Protein AF-A4V6S1-F1 (afdb_monomer_lite)

Radius of gyration: 19.88 Å; chains: 1; bounding box: 46×50×70 Å

Foldseek 3Di:
DDDDDDDDDDDPVPPPPPQPDAPFDPVLVVDPCLVVQFDFDQWQDADPDPVLLVCLLPDDAFDKDKDFLVSVLNSLSSNQVNDDAQKKWKKKWAWEADPNTTMITIGTHDIGHNDDDDPPWDFSRSSSSVCVVCNVPQRIWMKMDHIRTITIGRD

Sequence (155 aa):
MPPPGIQNMLIPIRSKKEMQTYNVDVAYLQEEDAFDVNHLLPNWLPSANIFLQRSASLAKVGVSGSLSQLDFNHWLSDLVLSLPAHNGVSLDLSLTESQGVAKVDFSLVDRITNIDPPIEADNPGFLNYALTWFRSRRPNVRIYATEGLFWIEGV

Secondary structure (DSSP, 8-state):
-PPP-------------------B--GGGGSTTTTTS----SS----S-HHHHHHHHH--TT-EEEEEHHHHHHHHHHHHHTSPTT-EEEEEEEEEEETTEEEEEEEEEEEETT----TT-B-GGGHHHHHHHHHHH--EEEEEEETTEEEEEE-

pLDDT: mean 87.27, std 17.24, range [34.91, 98.5]

Organism: Pseudomonas fluorescens (strain SBW25) (NCBI:txid216595)

Structure (mmCIF, N/CA/C/O backbone):
data_AF-A4V6S1-F1
#
_entry.id   AF-A4V6S1-F1
#
loop_
_atom_site.group_PDB
_atom_site.id
_atom_site.type_symbol
_atom_site.label_atom_id
_atom_site.label_alt_id
_atom_site.label_comp_id
_atom_site.label_asym_id
_atom_site.label_entity_id
_atom_site.label_seq_id
_atom_site.pdbx_PDB_ins_code
_atom_site.Cartn_x
_atom_site.Cartn_y
_atom_site.Cartn_z
_atom_site.occupancy
_atom_site.B_iso_or_equiv
_atom_site.auth_seq_id
_atom_site.auth_comp_id
_atom_site.auth_asym_id
_atom_site.auth_atom_id
_atom_site.pdbx_PDB_model_num
ATOM 1 N N . MET A 1 1 ? 21.020 -35.401 -54.073 1.00 39.12 1 MET A N 1
ATOM 2 C CA . MET A 1 1 ? 21.874 -35.179 -52.886 1.00 39.12 1 MET A CA 1
ATOM 3 C C . MET A 1 1 ? 22.128 -33.681 -52.760 1.00 39.12 1 MET A C 1
ATOM 5 O O . MET A 1 1 ? 22.663 -33.137 -53.719 1.00 39.12 1 MET A O 1
ATOM 9 N N . PRO A 1 2 ? 21.708 -32.999 -51.680 1.00 43.38 2 PRO A N 1
ATOM 10 C CA . PRO A 1 2 ? 22.108 -31.617 -51.404 1.00 43.38 2 PRO A CA 1
ATOM 11 C C . PRO A 1 2 ? 23.351 -31.560 -50.481 1.00 43.38 2 PRO A C 1
ATOM 13 O O . PRO A 1 2 ? 23.615 -32.540 -49.778 1.00 43.38 2 PRO A O 1
ATOM 16 N N . PRO A 1 3 ? 24.135 -30.461 -50.490 1.00 48.16 3 PRO A N 1
ATOM 17 C CA . PRO A 1 3 ? 25.392 -30.354 -49.746 1.00 48.16 3 PRO A CA 1
ATOM 18 C C . PRO A 1 3 ? 25.180 -29.956 -48.268 1.00 48.16 3 PRO A C 1
ATOM 20 O O . PRO A 1 3 ? 24.147 -29.372 -47.933 1.00 48.16 3 PRO A O 1
ATOM 23 N N . PRO A 1 4 ? 26.152 -30.243 -47.378 1.00 51.75 4 PRO A N 1
ATOM 24 C CA . PRO A 1 4 ? 26.071 -29.939 -45.953 1.00 51.75 4 PRO A CA 1
ATOM 25 C C . PRO A 1 4 ? 26.579 -28.519 -45.661 1.00 51.75 4 PRO A C 1
ATOM 27 O O . PRO A 1 4 ? 27.655 -28.131 -46.113 1.00 51.75 4 PRO A O 1
ATOM 30 N N . GLY A 1 5 ? 25.824 -27.749 -44.876 1.00 45.44 5 GLY A N 1
ATOM 31 C CA . GLY A 1 5 ? 26.179 -26.372 -44.529 1.00 45.44 5 GLY A CA 1
ATOM 32 C C . GLY A 1 5 ? 25.552 -25.910 -43.217 1.00 45.44 5 GLY A C 1
ATOM 33 O O . GLY A 1 5 ? 24.511 -25.275 -43.227 1.00 45.44 5 GLY A O 1
ATOM 34 N N . ILE A 1 6 ? 26.229 -26.258 -42.120 1.00 50.88 6 ILE A N 1
ATOM 35 C CA . ILE A 1 6 ? 26.331 -25.542 -40.834 1.00 50.88 6 ILE A CA 1
ATOM 36 C C . ILE A 1 6 ? 25.017 -25.236 -40.087 1.00 50.88 6 ILE A C 1
ATOM 38 O O . ILE A 1 6 ? 24.295 -24.278 -40.344 1.00 50.88 6 ILE A O 1
ATOM 42 N N . GLN A 1 7 ? 24.798 -26.053 -39.053 1.00 47.84 7 GLN A N 1
ATOM 43 C CA . GLN A 1 7 ? 23.949 -25.780 -37.897 1.00 47.84 7 GLN A CA 1
ATOM 44 C C . GLN A 1 7 ? 24.484 -24.615 -37.043 1.00 47.84 7 GLN A C 1
ATOM 46 O O . GLN A 1 7 ? 25.692 -24.418 -36.937 1.00 47.84 7 GLN A O 1
ATOM 51 N N . ASN A 1 8 ? 23.546 -23.997 -36.316 1.00 40.00 8 ASN A N 1
ATOM 52 C CA . ASN A 1 8 ? 23.683 -23.159 -35.115 1.00 40.00 8 ASN A CA 1
ATOM 53 C C . ASN A 1 8 ? 23.780 -21.639 -35.305 1.00 40.00 8 ASN A C 1
ATOM 55 O O . ASN A 1 8 ? 24.858 -21.073 -35.435 1.00 40.00 8 ASN A O 1
ATOM 59 N N . MET A 1 9 ? 22.654 -20.968 -35.038 1.00 34.91 9 MET A N 1
ATOM 60 C CA . MET A 1 9 ? 22.612 -20.091 -33.863 1.00 34.91 9 MET A CA 1
ATOM 61 C C . MET A 1 9 ? 21.184 -20.005 -33.307 1.00 34.91 9 MET A C 1
ATOM 63 O O . MET A 1 9 ? 20.379 -19.152 -33.665 1.00 34.91 9 MET A O 1
ATOM 67 N N . LEU A 1 10 ? 20.870 -20.945 -32.415 1.00 41.28 10 LEU A N 1
ATOM 68 C CA . LEU A 1 10 ? 19.857 -20.741 -31.389 1.00 41.28 10 LEU A CA 1
ATOM 69 C C . LEU A 1 10 ? 20.412 -19.689 -30.428 1.00 41.28 10 LEU A C 1
ATOM 71 O O . LEU A 1 10 ? 21.330 -19.984 -29.668 1.00 41.28 10 LEU A O 1
ATOM 75 N N . ILE A 1 11 ? 19.833 -18.494 -30.425 1.00 41.78 11 ILE A N 1
ATOM 76 C CA . ILE A 1 11 ? 19.852 -17.661 -29.224 1.00 41.78 11 ILE A CA 1
ATOM 77 C C . ILE A 1 11 ? 18.404 -17.369 -28.840 1.00 41.78 11 ILE A C 1
ATOM 79 O O . ILE A 1 11 ? 17.898 -16.274 -29.077 1.00 41.78 11 ILE A O 1
ATOM 83 N N . PRO A 1 12 ? 17.689 -18.332 -28.235 1.00 37.38 12 PRO A N 1
ATOM 84 C CA . PRO A 1 12 ? 16.634 -17.943 -27.331 1.00 37.38 12 PRO A CA 1
ATOM 85 C C . PRO A 1 12 ? 17.342 -17.303 -26.136 1.00 37.38 12 PRO A C 1
ATOM 87 O O . PRO A 1 12 ? 17.956 -18.004 -25.328 1.00 37.38 12 PRO A O 1
ATOM 90 N N . ILE A 1 13 ? 17.278 -15.975 -26.021 1.00 43.44 13 ILE A N 1
ATOM 91 C CA . ILE A 1 13 ? 17.566 -15.298 -24.755 1.00 43.44 13 ILE A CA 1
ATOM 92 C C . ILE A 1 13 ? 16.436 -15.701 -23.801 1.00 43.44 13 ILE A C 1
ATOM 94 O O . ILE A 1 13 ? 15.466 -14.985 -23.585 1.00 43.44 13 ILE A O 1
ATOM 98 N N . ARG A 1 14 ? 16.529 -16.922 -23.270 1.00 41.75 14 ARG A N 1
ATOM 99 C CA . ARG A 1 14 ? 15.780 -17.364 -22.102 1.00 41.75 14 ARG A CA 1
ATOM 100 C C . ARG A 1 14 ? 16.442 -16.713 -20.896 1.00 41.75 14 ARG A C 1
ATOM 102 O O . ARG A 1 14 ? 17.172 -17.372 -20.161 1.00 41.75 14 ARG A O 1
ATOM 109 N N . SER A 1 15 ? 16.130 -15.446 -20.650 1.00 38.81 15 SER A N 1
ATOM 110 C CA . SER A 1 15 ? 15.992 -15.046 -19.255 1.00 38.81 15 SER A CA 1
ATOM 111 C C . SER A 1 15 ? 14.730 -15.732 -18.754 1.00 38.81 15 SER A C 1
ATOM 113 O O . SER A 1 15 ? 13.620 -15.258 -18.960 1.00 38.81 15 SER A O 1
ATOM 115 N N . LYS A 1 16 ? 14.911 -16.909 -18.146 1.00 39.56 16 LYS A N 1
ATOM 116 C CA . LYS A 1 16 ? 13.947 -17.494 -17.216 1.00 39.56 16 LYS A CA 1
ATOM 117 C C . LYS A 1 16 ? 13.820 -16.539 -16.022 1.00 39.56 16 LYS A C 1
ATOM 119 O O . LYS A 1 16 ? 14.380 -16.790 -14.962 1.00 39.56 16 LYS A O 1
ATOM 124 N N . LYS A 1 17 ? 13.126 -15.424 -16.203 1.00 45.69 17 LYS A N 1
ATOM 125 C CA . LYS A 1 17 ? 12.321 -14.884 -15.122 1.00 45.69 17 LYS A CA 1
ATOM 126 C C . LYS A 1 17 ? 10.985 -15.568 -15.302 1.00 45.69 17 LYS A C 1
ATOM 128 O O . LYS A 1 17 ? 10.338 -15.384 -16.328 1.00 45.69 17 LYS A O 1
ATOM 133 N N . GLU A 1 18 ? 10.642 -16.455 -14.379 1.00 46.06 18 GLU A N 1
ATOM 134 C CA . GLU A 1 18 ? 9.250 -16.854 -14.226 1.00 46.06 18 GLU A CA 1
ATOM 135 C C . GLU A 1 18 ? 8.452 -15.553 -14.164 1.00 46.06 18 GLU A C 1
ATOM 137 O O . GLU A 1 18 ? 8.734 -14.697 -13.325 1.00 46.06 18 GLU A O 1
ATOM 142 N N . MET A 1 19 ? 7.582 -15.340 -15.149 1.00 53.03 19 MET A N 1
ATOM 143 C CA . MET A 1 19 ? 6.708 -14.178 -15.174 1.00 53.03 19 MET A CA 1
ATOM 144 C C . MET A 1 19 ? 5.884 -14.283 -13.892 1.00 53.03 19 MET A C 1
ATOM 146 O O . MET A 1 19 ? 5.104 -15.230 -13.752 1.00 53.03 19 MET A O 1
ATOM 150 N N . GLN A 1 20 ? 6.152 -13.411 -12.914 1.00 66.12 20 GLN A N 1
ATOM 151 C CA . GLN A 1 20 ? 5.391 -13.400 -11.670 1.00 66.12 20 GLN A CA 1
ATOM 152 C C . GLN A 1 20 ? 3.937 -13.172 -12.075 1.00 66.12 20 GLN A C 1
ATOM 154 O O . GLN A 1 20 ? 3.595 -12.147 -12.654 1.00 66.12 20 GLN A O 1
ATOM 159 N N . THR A 1 21 ? 3.119 -14.205 -11.901 1.00 78.25 21 THR A N 1
ATOM 160 C CA . THR A 1 21 ? 1.704 -14.147 -12.249 1.00 78.25 21 THR A CA 1
ATOM 161 C C . THR A 1 21 ? 0.988 -13.638 -11.015 1.00 78.25 21 THR A C 1
ATOM 163 O O . THR A 1 21 ? 1.021 -14.309 -9.985 1.00 78.25 21 THR A O 1
ATOM 166 N N . TYR A 1 22 ? 0.398 -12.451 -11.122 1.00 86.25 22 TYR A N 1
ATOM 167 C CA . TYR A 1 22 ? -0.378 -11.839 -10.050 1.00 86.25 22 TYR A CA 1
ATOM 168 C C . TYR A 1 22 ? -1.868 -12.060 -10.297 1.00 86.25 22 TYR A C 1
ATOM 170 O O . TYR A 1 22 ? -2.342 -11.905 -11.423 1.00 86.25 22 TYR A O 1
ATOM 178 N N . ASN A 1 2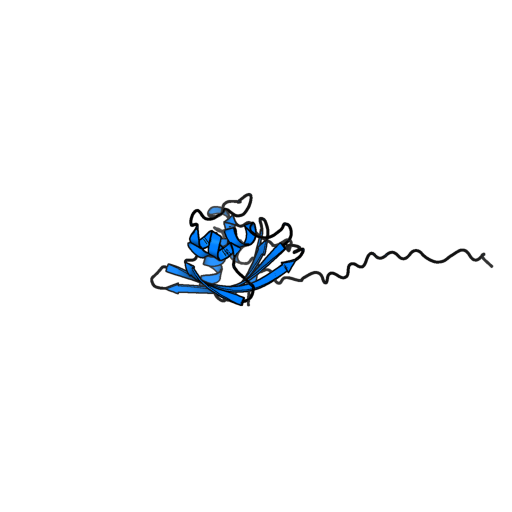3 ? -2.613 -12.391 -9.248 1.00 89.62 23 ASN A N 1
ATOM 179 C CA . ASN A 1 23 ? -4.072 -12.499 -9.301 1.00 89.62 23 ASN A CA 1
ATOM 180 C C . ASN A 1 23 ? -4.693 -11.161 -8.890 1.00 89.62 23 ASN A C 1
ATOM 182 O O . ASN A 1 23 ? -5.266 -11.035 -7.807 1.00 89.62 23 ASN A O 1
ATOM 186 N N . VAL A 1 24 ? -4.519 -10.152 -9.746 1.00 92.62 24 VAL A N 1
ATOM 187 C CA . VAL A 1 24 ? -4.913 -8.774 -9.438 1.00 92.62 24 VAL A CA 1
ATOM 188 C C . VAL A 1 24 ? -6.430 -8.649 -9.308 1.00 92.62 24 VAL A C 1
ATOM 190 O O . VAL A 1 24 ? -7.188 -9.056 -10.189 1.00 92.62 24 VAL A O 1
ATOM 193 N N . ASP A 1 25 ? -6.869 -8.044 -8.210 1.00 93.88 25 ASP A N 1
ATOM 194 C CA . ASP A 1 25 ? -8.264 -7.768 -7.906 1.00 93.88 25 ASP A CA 1
ATOM 195 C C . ASP A 1 25 ? -8.574 -6.278 -8.091 1.00 93.88 25 ASP A C 1
ATOM 197 O O . ASP A 1 25 ? -8.256 -5.434 -7.253 1.00 93.88 25 ASP A O 1
ATOM 201 N N . VAL A 1 26 ? -9.225 -5.971 -9.213 1.00 92.50 26 VAL A N 1
ATOM 202 C CA . VAL A 1 26 ? -9.646 -4.616 -9.602 1.00 92.50 26 VAL A CA 1
ATOM 203 C C . VAL A 1 26 ? -11.146 -4.380 -9.407 1.00 92.50 26 VAL A C 1
ATOM 205 O O . VAL A 1 26 ? -11.717 -3.465 -9.998 1.00 92.50 26 VAL A O 1
ATOM 208 N N . ALA A 1 27 ? -11.830 -5.209 -8.610 1.00 92.75 27 ALA A N 1
ATOM 209 C CA . ALA A 1 27 ? -13.287 -5.140 -8.474 1.00 92.75 27 ALA A CA 1
ATOM 210 C C . ALA A 1 27 ? -13.795 -3.776 -7.966 1.00 92.75 27 ALA A C 1
ATOM 212 O O . ALA A 1 27 ? -14.900 -3.373 -8.325 1.00 92.75 27 ALA A O 1
ATOM 213 N N . TYR A 1 28 ? -12.980 -3.039 -7.204 1.00 91.75 28 TYR A N 1
ATOM 214 C CA . TYR A 1 28 ? -13.302 -1.682 -6.751 1.00 91.75 28 TYR A CA 1
ATOM 215 C C . TYR A 1 28 ? -13.458 -0.673 -7.901 1.00 91.75 28 TYR A C 1
ATOM 217 O O . TYR A 1 28 ? -14.174 0.307 -7.743 1.00 91.75 28 TYR A O 1
ATOM 225 N N . LEU A 1 29 ? -12.849 -0.911 -9.069 1.00 91.56 29 LEU A N 1
ATOM 226 C CA . LEU A 1 29 ? -12.981 -0.038 -10.244 1.00 91.56 29 LEU A CA 1
ATOM 227 C C . LEU A 1 29 ? -14.320 -0.200 -10.979 1.00 91.56 29 LEU A C 1
ATOM 229 O O . LEU A 1 29 ? -14.592 0.545 -11.916 1.00 91.56 29 LEU A O 1
ATOM 233 N N . GLN A 1 30 ? -15.140 -1.186 -10.601 1.00 91.25 30 GLN A N 1
ATOM 234 C CA . GLN A 1 30 ? -16.473 -1.394 -11.184 1.00 91.25 30 GLN A CA 1
ATOM 235 C C . GLN A 1 30 ? -17.556 -0.539 -10.512 1.00 91.25 30 GLN A C 1
ATOM 237 O O . GLN A 1 30 ? -18.697 -0.536 -10.968 1.00 91.25 30 GLN A O 1
ATOM 242 N N . GLU A 1 31 ? -17.225 0.148 -9.419 1.00 90.44 31 GLU A N 1
ATOM 243 C CA . GLU A 1 31 ? -18.147 1.045 -8.728 1.00 90.44 31 GLU A CA 1
ATOM 244 C C . GLU A 1 31 ? -18.287 2.361 -9.509 1.00 90.44 31 GLU A C 1
ATOM 246 O O . GLU A 1 31 ? -17.310 2.896 -10.037 1.00 90.44 31 GLU A O 1
ATOM 251 N N . GLU A 1 32 ? -19.510 2.891 -9.582 1.00 87.19 32 GLU A N 1
ATOM 252 C CA . GLU A 1 32 ? -19.827 4.072 -10.399 1.00 87.19 32 GLU A CA 1
ATOM 253 C C . GLU A 1 32 ? -19.045 5.322 -9.967 1.00 87.19 32 GLU A C 1
ATOM 255 O O . GLU A 1 32 ? -18.696 6.147 -10.806 1.00 87.19 32 GLU A O 1
ATOM 260 N N . ASP A 1 33 ? -18.724 5.437 -8.676 1.00 86.31 33 ASP A N 1
ATOM 261 C CA . ASP A 1 33 ? -18.032 6.584 -8.082 1.00 86.31 33 ASP A CA 1
ATOM 262 C C . ASP A 1 33 ? -16.500 6.442 -8.057 1.00 86.31 33 ASP A C 1
ATOM 264 O O . ASP A 1 33 ? -15.800 7.371 -7.642 1.00 86.31 33 ASP A O 1
ATOM 268 N N . ALA A 1 34 ? -15.951 5.312 -8.519 1.00 81.31 34 ALA A N 1
ATOM 269 C CA . ALA A 1 34 ? -14.525 5.009 -8.407 1.00 81.31 34 ALA A CA 1
ATOM 270 C C . ALA A 1 34 ? -13.633 6.048 -9.104 1.00 81.31 34 ALA A C 1
ATOM 272 O O . ALA A 1 34 ? -12.507 6.280 -8.673 1.00 81.31 34 ALA A O 1
ATOM 273 N N . PHE A 1 35 ? -14.111 6.709 -10.156 1.00 82.38 35 PHE A N 1
ATOM 274 C CA . PHE A 1 35 ? -13.336 7.718 -10.889 1.00 82.38 35 PHE A CA 1
ATOM 275 C C . PHE A 1 35 ? -13.679 9.160 -10.497 1.00 82.38 35 PHE A C 1
ATOM 277 O O . PHE A 1 35 ? -12.935 10.073 -10.848 1.00 82.38 35 PHE A O 1
ATOM 284 N N . ASP A 1 36 ? -14.755 9.367 -9.737 1.00 80.56 36 ASP A N 1
ATOM 285 C CA . ASP A 1 36 ? -15.214 10.702 -9.337 1.00 80.56 36 ASP A CA 1
ATOM 286 C C . ASP A 1 36 ? -14.435 11.244 -8.133 1.00 80.56 36 ASP A C 1
ATOM 288 O O . ASP A 1 36 ? -14.257 12.454 -7.980 1.00 80.56 36 ASP A O 1
ATOM 292 N N . VAL A 1 37 ? -13.963 10.344 -7.268 1.00 74.00 37 VAL A N 1
ATOM 293 C CA . VAL A 1 37 ? -13.316 10.689 -5.991 1.00 74.00 37 VAL A CA 1
ATOM 294 C C . VAL A 1 37 ? -11.794 10.558 -6.011 1.00 74.00 37 VAL A C 1
ATOM 296 O O . VAL A 1 37 ? -11.131 10.992 -5.068 1.00 74.00 37 VAL A O 1
ATOM 299 N N . ASN A 1 38 ? -11.232 9.965 -7.065 1.00 74.25 38 ASN A N 1
ATOM 300 C CA . ASN A 1 38 ? -9.807 9.670 -7.161 1.00 74.25 38 ASN A CA 1
ATOM 301 C C . ASN A 1 38 ? -9.106 10.607 -8.147 1.00 74.25 38 ASN A C 1
ATOM 303 O O . ASN A 1 38 ? -9.622 10.952 -9.209 1.00 74.25 38 ASN A O 1
ATOM 307 N N . HIS A 1 39 ? -7.886 11.008 -7.801 1.00 77.25 39 HIS A N 1
ATOM 308 C CA . HIS A 1 39 ? -7.050 11.846 -8.651 1.00 77.25 39 HIS A CA 1
ATOM 309 C C . HIS A 1 39 ? -5.831 11.062 -9.110 1.00 77.25 39 HIS A C 1
ATOM 311 O O . HIS A 1 39 ? -5.137 10.469 -8.291 1.00 77.25 39 HIS A O 1
ATOM 317 N N . LEU A 1 40 ? -5.533 11.112 -10.408 1.00 83.50 40 LEU A N 1
ATOM 318 C CA . LEU A 1 40 ? -4.287 10.567 -10.935 1.00 83.50 40 LEU A CA 1
ATOM 319 C C . LEU A 1 40 ? -3.099 11.317 -10.322 1.00 83.50 40 LEU A C 1
ATOM 321 O O . LEU A 1 40 ? -2.906 12.510 -10.564 1.00 83.50 40 LEU A O 1
ATOM 325 N N . LEU A 1 41 ? -2.295 10.609 -9.534 1.00 85.69 41 LEU A N 1
ATOM 326 C CA . LEU A 1 41 ? -1.049 11.113 -8.977 1.00 85.69 41 LEU A CA 1
ATOM 327 C C . LEU A 1 41 ? 0.117 10.775 -9.912 1.00 85.69 41 LEU A C 1
ATOM 329 O O . LEU A 1 41 ? 0.268 9.619 -10.289 1.00 85.69 41 LEU A O 1
ATOM 333 N N . PRO A 1 42 ? 1.002 11.723 -10.262 1.00 84.00 42 PRO A N 1
ATOM 334 C CA . PRO A 1 42 ? 2.167 11.410 -11.091 1.00 84.00 42 PRO A CA 1
ATOM 335 C C . PRO A 1 42 ? 3.088 10.343 -10.474 1.00 84.00 42 PRO A C 1
ATOM 337 O O . PRO A 1 42 ? 3.734 9.597 -11.201 1.00 84.00 42 PRO A O 1
ATOM 340 N N . ASN A 1 43 ? 3.165 10.298 -9.140 1.00 90.56 43 ASN A N 1
ATOM 341 C CA . ASN A 1 43 ? 3.872 9.290 -8.351 1.00 90.56 43 ASN A CA 1
ATOM 342 C C . ASN A 1 43 ? 3.363 9.335 -6.892 1.00 90.56 43 ASN A C 1
ATOM 344 O O . ASN A 1 43 ? 2.523 10.172 -6.548 1.00 90.56 43 ASN A O 1
ATOM 348 N N . TRP A 1 44 ? 3.896 8.472 -6.027 1.00 95.62 44 TRP A N 1
ATOM 349 C CA . TRP A 1 44 ? 3.719 8.524 -4.576 1.00 95.62 44 TRP A CA 1
ATOM 350 C C . TRP A 1 44 ? 4.109 9.888 -3.998 1.00 95.62 44 TRP A C 1
ATOM 352 O O . TRP A 1 44 ? 5.062 10.524 -4.455 1.00 95.62 44 TRP A O 1
ATOM 362 N N . LEU A 1 45 ? 3.392 10.321 -2.959 1.00 93.12 45 LEU A N 1
ATOM 363 C CA . LEU A 1 45 ? 3.663 11.572 -2.254 1.00 93.12 45 LEU A CA 1
ATOM 364 C C . LEU A 1 45 ? 4.323 11.269 -0.902 1.00 93.12 45 LEU A C 1
ATOM 366 O O . LEU A 1 45 ? 3.741 10.528 -0.108 1.00 93.12 45 LEU A O 1
ATOM 370 N N . PRO A 1 46 ? 5.513 11.823 -0.615 1.00 91.62 46 PRO A N 1
ATOM 371 C CA . PRO A 1 46 ? 6.188 11.575 0.652 1.00 91.62 46 PRO A CA 1
ATOM 372 C C . PRO A 1 46 ? 5.411 12.178 1.825 1.00 91.62 46 PRO A C 1
ATOM 374 O O . PRO A 1 46 ? 4.748 13.212 1.692 1.00 91.62 46 PRO A O 1
ATOM 377 N N . SER A 1 47 ? 5.531 11.561 2.998 1.00 93.62 47 SER A N 1
ATOM 378 C CA . SER A 1 47 ? 4.903 12.071 4.213 1.00 93.62 47 SER A CA 1
ATOM 379 C C . SER A 1 47 ? 5.586 13.343 4.713 1.00 93.62 47 SER A C 1
ATOM 381 O O . SER A 1 47 ? 6.812 13.453 4.731 1.00 93.62 47 SER A O 1
ATOM 383 N N . ALA A 1 48 ? 4.801 14.279 5.252 1.00 93.62 48 ALA A N 1
ATOM 384 C CA . ALA A 1 48 ? 5.339 15.366 6.074 1.00 93.62 48 ALA A CA 1
ATOM 385 C C . ALA A 1 48 ? 5.772 14.884 7.478 1.00 93.62 48 ALA A C 1
ATOM 387 O O . ALA A 1 48 ? 6.453 15.607 8.209 1.00 93.62 48 ALA A O 1
ATOM 388 N N . ASN A 1 49 ? 5.371 13.673 7.884 1.00 94.44 49 ASN A N 1
ATOM 389 C CA . ASN A 1 49 ? 5.698 13.110 9.186 1.00 94.44 49 ASN A CA 1
ATOM 390 C C . ASN A 1 49 ? 7.055 12.392 9.149 1.00 94.44 49 ASN A C 1
ATOM 392 O O . ASN A 1 49 ? 7.172 11.254 8.693 1.00 94.44 49 ASN A O 1
ATOM 396 N N . ILE A 1 50 ? 8.074 13.028 9.733 1.00 94.50 50 ILE A N 1
ATOM 397 C CA . ILE A 1 50 ? 9.443 12.495 9.789 1.00 94.50 50 ILE A CA 1
ATOM 398 C C . ILE A 1 50 ? 9.546 11.123 10.477 1.00 94.50 50 ILE A C 1
ATOM 400 O O . ILE A 1 50 ? 10.463 10.354 10.186 1.00 94.50 50 ILE A O 1
ATOM 404 N N . PHE A 1 51 ? 8.630 10.790 11.392 1.00 94.94 51 PHE A N 1
ATOM 405 C CA . PHE A 1 51 ? 8.634 9.486 12.052 1.00 94.94 51 PHE A CA 1
ATOM 406 C C . PHE A 1 51 ? 8.152 8.379 11.114 1.00 94.94 51 PHE A C 1
ATOM 408 O O . PHE A 1 51 ? 8.750 7.302 11.117 1.00 94.94 51 PHE A O 1
ATOM 415 N N . LEU A 1 52 ? 7.139 8.651 10.281 1.00 95.50 52 LEU A N 1
ATOM 416 C CA . LEU A 1 52 ? 6.683 7.707 9.255 1.00 95.50 52 LEU A CA 1
ATOM 417 C C . LEU A 1 52 ? 7.779 7.485 8.216 1.00 95.50 52 LEU A C 1
ATOM 419 O O . LEU A 1 52 ? 8.156 6.340 7.982 1.00 95.50 52 LEU A O 1
ATOM 423 N N . GLN A 1 53 ? 8.389 8.563 7.727 1.00 95.25 53 GLN A N 1
ATOM 424 C CA . GLN A 1 53 ? 9.483 8.490 6.762 1.00 95.25 53 GLN A CA 1
ATOM 425 C C . GLN A 1 53 ? 10.670 7.658 7.283 1.00 95.25 53 GLN A C 1
ATOM 427 O O . GLN A 1 53 ? 11.196 6.773 6.600 1.00 95.25 53 GLN A O 1
ATOM 432 N N . ARG A 1 54 ? 11.095 7.904 8.531 1.00 95.12 54 ARG A N 1
ATOM 433 C CA . ARG A 1 54 ? 12.174 7.134 9.176 1.00 95.12 54 ARG A CA 1
ATOM 434 C C . ARG A 1 54 ? 11.789 5.674 9.392 1.00 95.12 54 ARG A C 1
ATOM 436 O O . ARG A 1 54 ? 12.606 4.793 9.152 1.00 95.12 54 ARG A O 1
ATOM 443 N N . SER A 1 55 ? 10.566 5.414 9.846 1.00 96.50 55 SER A N 1
ATOM 444 C CA . SER A 1 55 ? 10.072 4.048 10.031 1.00 96.50 55 SER A CA 1
ATOM 445 C C . SER A 1 55 ? 10.063 3.276 8.710 1.00 96.50 55 SER A C 1
ATOM 447 O O . SER A 1 55 ? 10.582 2.163 8.657 1.00 96.50 55 SER A O 1
ATOM 449 N N . ALA A 1 56 ? 9.543 3.883 7.645 1.00 96.44 56 ALA A N 1
ATOM 450 C CA . ALA A 1 56 ? 9.433 3.283 6.324 1.00 96.44 56 ALA A CA 1
ATOM 451 C C . ALA A 1 56 ? 10.809 2.983 5.704 1.00 96.44 56 ALA A C 1
ATOM 453 O O . ALA A 1 56 ? 11.086 1.854 5.309 1.00 96.44 56 ALA A O 1
ATOM 454 N N . SER A 1 57 ? 11.729 3.951 5.710 1.00 93.62 57 SER A N 1
ATOM 455 C CA . SER A 1 57 ? 13.095 3.768 5.180 1.00 93.62 57 SER A CA 1
ATOM 456 C C . SER A 1 57 ? 13.914 2.686 5.900 1.00 93.62 57 SER A C 1
ATOM 458 O O . SER A 1 57 ? 14.784 2.058 5.293 1.00 93.62 57 SER A O 1
ATOM 460 N N . LEU A 1 58 ? 13.634 2.433 7.182 1.00 94.88 58 LEU A N 1
ATOM 461 C CA . LEU A 1 58 ? 14.296 1.394 7.978 1.00 94.88 58 LEU A CA 1
ATOM 462 C C . LEU A 1 58 ? 13.535 0.057 7.994 1.00 94.88 58 LEU A C 1
ATOM 464 O O . LEU A 1 58 ? 14.039 -0.917 8.560 1.00 94.88 58 LEU A O 1
ATOM 468 N N . ALA A 1 59 ? 12.346 -0.007 7.388 1.00 95.88 59 ALA A N 1
ATOM 469 C CA . ALA A 1 59 ? 11.487 -1.184 7.384 1.00 95.88 59 ALA A CA 1
ATOM 470 C C . ALA A 1 59 ? 12.186 -2.376 6.717 1.00 95.88 59 ALA A C 1
ATOM 472 O O . ALA A 1 59 ? 12.642 -2.293 5.579 1.00 95.88 59 ALA A O 1
ATOM 473 N N . LYS A 1 60 ? 12.249 -3.518 7.399 1.00 96.00 60 LYS A N 1
ATOM 474 C CA . LYS A 1 60 ? 12.795 -4.768 6.849 1.00 96.00 60 LYS A CA 1
ATOM 475 C C . LYS A 1 60 ? 11.677 -5.777 6.653 1.00 96.00 60 LYS A C 1
ATOM 477 O O . LYS A 1 60 ? 10.651 -5.684 7.318 1.00 96.00 60 LYS A O 1
ATOM 482 N N . VAL A 1 61 ? 11.894 -6.745 5.767 1.00 97.38 61 VAL A N 1
ATOM 483 C CA . VAL A 1 61 ? 10.995 -7.900 5.639 1.00 97.38 61 VAL A CA 1
ATOM 484 C C . VAL A 1 61 ? 10.762 -8.520 7.021 1.00 97.38 61 VAL A C 1
ATOM 486 O O . VAL A 1 61 ? 11.705 -8.678 7.798 1.00 97.38 61 VAL A O 1
ATOM 489 N N . GLY A 1 62 ? 9.498 -8.801 7.330 1.00 96.62 62 GLY A N 1
ATOM 490 C CA . GLY A 1 62 ? 9.024 -9.250 8.636 1.00 96.62 62 GLY A CA 1
ATOM 491 C C . GLY A 1 62 ? 8.614 -8.130 9.598 1.00 96.62 62 GLY A C 1
ATOM 492 O O . GLY A 1 62 ? 8.120 -8.438 10.680 1.00 96.62 62 GLY A O 1
ATOM 493 N N . VAL A 1 63 ? 8.794 -6.846 9.254 1.00 96.88 63 VAL A N 1
ATOM 494 C CA . VAL A 1 63 ? 8.227 -5.759 10.067 1.00 96.88 63 VAL A CA 1
ATOM 495 C C . VAL A 1 63 ? 6.707 -5.773 9.963 1.00 96.88 63 VAL A C 1
ATOM 497 O O . VAL A 1 63 ? 6.153 -5.897 8.871 1.00 96.88 63 VAL A O 1
ATOM 500 N N . SER A 1 64 ? 6.045 -5.598 11.099 1.00 97.81 64 SER A N 1
ATOM 501 C CA . SER A 1 64 ? 4.595 -5.503 11.194 1.00 97.81 64 SER A CA 1
ATOM 502 C C . SER A 1 64 ? 4.183 -4.304 12.034 1.00 97.81 64 SER A C 1
ATOM 504 O O . SER A 1 64 ? 4.919 -3.883 12.932 1.00 97.81 64 SER A O 1
ATOM 506 N N . GLY A 1 65 ? 2.991 -3.779 11.786 1.00 96.69 65 GLY A N 1
ATOM 507 C CA . GLY A 1 65 ? 2.462 -2.648 12.533 1.00 96.69 65 GLY A CA 1
ATOM 508 C C . GLY A 1 65 ? 0.967 -2.463 12.337 1.00 96.69 65 GLY A C 1
ATOM 509 O O . GLY A 1 65 ? 0.329 -3.197 11.591 1.00 96.69 65 GLY A O 1
ATOM 510 N N . SER A 1 66 ? 0.430 -1.464 13.029 1.00 97.00 66 SER A N 1
ATOM 511 C CA . SER A 1 66 ? -0.960 -1.034 12.917 1.00 97.00 66 SER A CA 1
ATOM 512 C C . SER A 1 66 ? -0.979 0.484 12.817 1.00 97.00 66 SER A C 1
ATOM 514 O O . SER A 1 66 ? -0.427 1.169 13.683 1.00 97.00 66 SER A O 1
ATOM 516 N N . LEU A 1 67 ? -1.565 1.010 11.746 1.00 97.12 67 LEU A N 1
ATOM 517 C CA . LEU A 1 67 ? -1.661 2.445 11.478 1.00 97.12 67 LEU A CA 1
ATOM 518 C C . LEU A 1 67 ? -3.101 2.823 11.136 1.00 97.12 67 LEU A C 1
ATOM 520 O O . LEU A 1 67 ? -3.908 1.979 10.744 1.00 97.12 67 LEU A O 1
ATOM 524 N N . SER A 1 68 ? -3.430 4.111 11.265 1.00 96.69 68 SER A N 1
ATOM 525 C CA . SER A 1 68 ? -4.620 4.633 10.591 1.00 96.69 68 SER A CA 1
ATOM 526 C C . SER A 1 68 ? -4.456 4.443 9.078 1.00 96.69 68 SER A C 1
ATOM 528 O O . SER A 1 68 ? -3.332 4.454 8.579 1.00 96.69 68 SER A O 1
ATOM 530 N N . GLN A 1 69 ? -5.548 4.287 8.329 1.00 96.69 69 GLN A N 1
ATOM 531 C CA . GLN A 1 69 ? -5.462 4.134 6.868 1.00 96.69 69 GLN A CA 1
ATOM 532 C C . GLN A 1 69 ? -4.708 5.303 6.207 1.00 96.69 69 GLN A C 1
ATOM 534 O O . GLN A 1 69 ? -3.905 5.089 5.302 1.00 96.69 69 GLN A O 1
ATOM 539 N N . LEU A 1 70 ? -4.898 6.528 6.707 1.00 94.56 70 LEU A N 1
ATOM 540 C CA . LEU A 1 70 ? -4.179 7.706 6.219 1.00 94.56 70 LEU A CA 1
ATOM 541 C C . LEU A 1 70 ? -2.668 7.610 6.481 1.00 94.56 70 LEU A C 1
ATOM 543 O O . LEU A 1 70 ? -1.870 7.829 5.570 1.00 94.56 70 LEU A O 1
ATOM 547 N N . ASP A 1 71 ? -2.268 7.265 7.707 1.00 96.81 71 ASP A N 1
ATOM 548 C CA . ASP A 1 71 ? -0.850 7.120 8.051 1.00 96.81 71 ASP A CA 1
ATOM 549 C C . ASP A 1 71 ? -0.208 5.943 7.316 1.00 96.81 71 ASP A C 1
ATOM 551 O O . ASP A 1 71 ? 0.950 6.038 6.916 1.00 96.81 71 ASP A O 1
ATOM 555 N N . PHE A 1 72 ? -0.954 4.858 7.096 1.00 97.88 72 PHE A N 1
ATOM 556 C CA . PHE A 1 72 ? -0.503 3.723 6.298 1.00 97.88 72 PHE A CA 1
ATOM 557 C C . PHE A 1 72 ? -0.223 4.130 4.848 1.00 97.88 72 PHE A C 1
ATOM 559 O O . PHE A 1 72 ? 0.844 3.806 4.336 1.00 97.88 72 PHE A O 1
ATOM 566 N N . ASN A 1 73 ? -1.118 4.887 4.202 1.00 96.94 73 ASN A N 1
ATOM 567 C CA . ASN A 1 73 ? -0.906 5.355 2.827 1.00 96.94 73 ASN A CA 1
ATOM 568 C C . ASN A 1 73 ? 0.376 6.195 2.707 1.00 96.94 73 ASN A C 1
ATOM 570 O O . ASN A 1 73 ? 1.164 6.011 1.778 1.00 96.94 73 ASN A O 1
ATOM 574 N N . HIS A 1 74 ? 0.618 7.087 3.670 1.00 97.06 74 HIS A N 1
ATOM 575 C CA . HIS A 1 74 ? 1.851 7.873 3.728 1.00 97.06 74 HIS A CA 1
ATOM 576 C C . HIS A 1 74 ? 3.086 7.012 4.015 1.00 97.06 74 HIS A C 1
ATOM 578 O O . HIS A 1 74 ? 4.122 7.189 3.380 1.00 97.06 74 HIS A O 1
ATOM 584 N N . TRP A 1 75 ? 2.981 6.059 4.940 1.00 98.12 75 TRP A N 1
ATOM 585 C CA . TRP A 1 75 ? 4.073 5.147 5.266 1.00 98.12 75 TRP A CA 1
ATOM 586 C C . TRP A 1 75 ? 4.449 4.256 4.073 1.00 98.12 75 TRP A C 1
ATOM 588 O O . TRP A 1 75 ? 5.634 4.089 3.791 1.00 98.12 75 TRP A O 1
ATOM 598 N N . LEU A 1 76 ? 3.465 3.739 3.328 1.00 98.31 76 LEU A N 1
ATOM 599 C CA . LEU A 1 76 ? 3.693 2.971 2.102 1.00 98.31 76 LEU A CA 1
ATOM 600 C C . LEU A 1 76 ? 4.343 3.837 1.017 1.00 98.31 76 LEU A C 1
ATOM 602 O O . LEU A 1 76 ? 5.279 3.385 0.361 1.00 98.31 76 LEU A O 1
ATOM 606 N N . SER A 1 77 ? 3.897 5.089 0.879 1.00 97.38 77 SER A N 1
ATOM 607 C CA . SER A 1 77 ? 4.499 6.057 -0.044 1.00 97.38 77 SER A CA 1
ATOM 608 C C . SER A 1 77 ? 5.985 6.260 0.262 1.00 97.38 77 SER A C 1
ATOM 610 O O . SER A 1 77 ? 6.826 6.086 -0.618 1.00 97.38 77 SER A O 1
ATOM 612 N N . ASP A 1 78 ? 6.331 6.549 1.520 1.00 97.69 78 ASP A N 1
ATOM 613 C CA . ASP A 1 78 ? 7.725 6.717 1.945 1.00 97.69 78 ASP A CA 1
ATOM 614 C C . ASP A 1 78 ? 8.543 5.427 1.786 1.00 97.69 78 ASP A C 1
ATOM 616 O O . ASP A 1 78 ? 9.725 5.478 1.434 1.00 97.69 78 ASP A O 1
ATOM 620 N N . LEU A 1 79 ? 7.928 4.263 2.027 1.00 97.75 79 LEU A N 1
ATOM 621 C CA . LEU A 1 79 ? 8.587 2.968 1.870 1.00 97.75 79 LEU A CA 1
ATOM 622 C C . LEU A 1 79 ? 8.982 2.758 0.411 1.00 97.75 79 LEU A C 1
ATOM 624 O O . LEU A 1 79 ? 10.150 2.487 0.142 1.00 97.75 79 LEU A O 1
ATOM 628 N N . VAL A 1 80 ? 8.038 2.921 -0.516 1.00 96.88 80 VAL A N 1
ATOM 629 C CA . VAL A 1 80 ? 8.270 2.740 -1.952 1.00 96.88 80 VAL A CA 1
ATOM 630 C C . VAL A 1 80 ? 9.285 3.751 -2.482 1.00 96.88 80 VAL A C 1
ATOM 632 O O . VAL A 1 80 ? 10.221 3.358 -3.173 1.00 96.88 80 VAL A O 1
ATOM 635 N N . LEU A 1 81 ? 9.164 5.028 -2.105 1.00 95.62 81 LEU A N 1
ATOM 636 C CA . LEU A 1 81 ? 10.097 6.085 -2.518 1.00 95.62 81 LEU A CA 1
ATOM 637 C C . LEU A 1 81 ? 11.527 5.876 -1.991 1.00 95.62 81 LEU A C 1
ATOM 639 O O . LEU A 1 81 ? 12.472 6.445 -2.535 1.00 95.62 81 LEU A O 1
ATOM 643 N N . SER A 1 82 ? 11.708 5.071 -0.939 1.00 95.06 82 SER A N 1
ATOM 644 C CA . SER A 1 82 ? 13.034 4.713 -0.418 1.00 95.06 82 SER A CA 1
ATOM 645 C C . SER A 1 82 ? 13.715 3.568 -1.178 1.00 95.06 82 SER A C 1
ATOM 647 O O . SER A 1 82 ? 14.891 3.277 -0.933 1.00 95.06 82 SER A O 1
ATOM 649 N N . LEU A 1 83 ? 12.993 2.882 -2.069 1.00 94.75 83 LEU A N 1
ATOM 650 C CA . LEU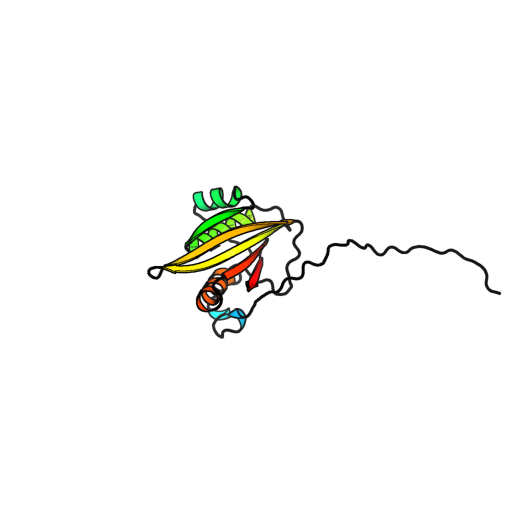 A 1 83 ? 13.524 1.752 -2.821 1.00 94.75 83 LEU A CA 1
ATOM 651 C C . LEU A 1 83 ? 14.341 2.227 -4.033 1.00 94.75 83 LEU A C 1
ATOM 653 O O . LEU A 1 83 ? 14.068 3.280 -4.605 1.00 94.75 83 LEU A O 1
ATOM 657 N N . PRO A 1 84 ? 15.327 1.429 -4.480 1.00 93.62 84 PRO A N 1
ATOM 658 C CA . PRO A 1 84 ? 15.911 1.614 -5.802 1.00 93.62 84 PRO A CA 1
ATOM 659 C C . PRO A 1 84 ? 14.849 1.503 -6.904 1.00 93.62 84 PRO A C 1
ATOM 661 O O . PRO A 1 84 ? 13.868 0.773 -6.749 1.00 93.62 84 PRO A O 1
ATOM 664 N N . ALA A 1 85 ? 15.092 2.165 -8.037 1.00 88.69 85 ALA A N 1
ATOM 665 C CA . ALA A 1 85 ? 14.233 2.070 -9.215 1.00 88.69 85 ALA A CA 1
ATOM 666 C C . ALA A 1 85 ? 13.993 0.607 -9.627 1.00 88.69 85 ALA A C 1
ATOM 668 O O . ALA A 1 85 ? 14.885 -0.239 -9.503 1.00 88.69 85 ALA A O 1
ATOM 669 N N . HIS A 1 86 ? 12.789 0.327 -10.130 1.00 87.62 86 HIS A N 1
ATOM 670 C CA . HIS A 1 86 ? 12.329 -1.014 -10.515 1.00 87.62 86 HIS A CA 1
ATOM 671 C C . HIS A 1 86 ? 12.303 -2.050 -9.381 1.00 87.62 86 HIS A C 1
ATOM 673 O O . HIS A 1 86 ? 12.249 -3.248 -9.648 1.00 87.62 86 HIS A O 1
ATOM 679 N N . ASN A 1 87 ? 12.317 -1.634 -8.115 1.00 95.38 87 ASN A N 1
ATOM 680 C CA . ASN A 1 87 ? 12.043 -2.526 -6.993 1.00 95.38 87 ASN A CA 1
ATOM 681 C C . ASN A 1 87 ? 10.667 -2.232 -6.398 1.00 95.38 87 ASN A C 1
ATOM 683 O O . ASN A 1 87 ? 10.150 -1.119 -6.483 1.00 95.38 87 ASN A O 1
ATOM 687 N N . GLY A 1 88 ? 10.076 -3.244 -5.779 1.00 96.56 88 GLY A N 1
ATOM 688 C CA . GLY A 1 88 ? 8.789 -3.128 -5.113 1.00 96.56 88 GLY A CA 1
ATOM 689 C C . GLY A 1 88 ? 8.779 -3.821 -3.763 1.00 96.56 88 GLY A C 1
ATOM 690 O O . GLY A 1 88 ? 9.765 -4.415 -3.320 1.00 96.56 88 GLY A O 1
ATOM 691 N N . VAL A 1 89 ? 7.637 -3.737 -3.106 1.00 97.75 89 VAL A N 1
ATOM 692 C CA . VAL A 1 8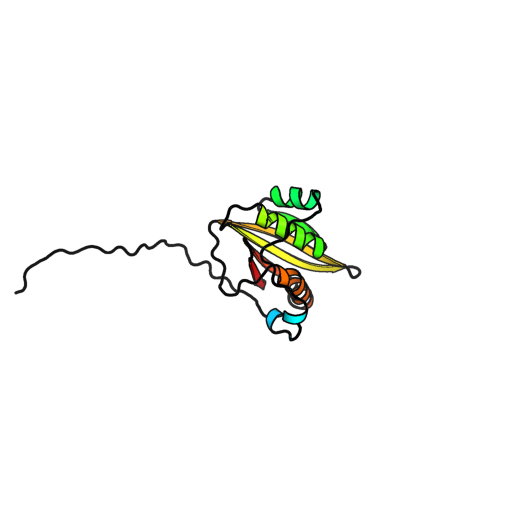9 ? 7.347 -4.384 -1.828 1.00 97.75 89 VAL A CA 1
ATOM 693 C C . VAL A 1 89 ? 6.034 -5.136 -1.944 1.00 97.75 89 VAL A C 1
ATOM 695 O O . VAL A 1 89 ? 5.160 -4.730 -2.708 1.00 97.75 89 VAL A O 1
ATOM 698 N N . SER A 1 90 ? 5.884 -6.201 -1.163 1.00 98.00 90 SER A N 1
ATOM 699 C CA . SER A 1 90 ? 4.590 -6.848 -0.949 1.00 98.00 90 SER A CA 1
ATOM 700 C C . SER A 1 90 ? 4.257 -6.871 0.533 1.00 98.00 90 SER A C 1
ATOM 702 O O . SER A 1 90 ? 5.110 -7.238 1.347 1.00 98.00 90 SER A O 1
ATOM 704 N N . LEU A 1 91 ? 3.030 -6.510 0.889 1.00 98.50 91 LEU A N 1
ATOM 705 C CA . LEU A 1 91 ? 2.559 -6.488 2.266 1.00 98.50 91 LEU A CA 1
ATOM 706 C C . LEU A 1 91 ? 1.243 -7.241 2.403 1.00 98.50 91 LEU A C 1
ATOM 708 O O . LEU A 1 91 ? 0.334 -7.041 1.604 1.00 98.50 91 LEU A O 1
ATOM 712 N N . ASP A 1 92 ? 1.135 -8.049 3.451 1.00 98.38 92 ASP A N 1
ATOM 713 C CA . ASP A 1 92 ? -0.144 -8.606 3.885 1.00 98.38 92 ASP A CA 1
ATOM 714 C C . ASP A 1 92 ? -0.848 -7.573 4.756 1.00 98.38 92 ASP A C 1
ATOM 716 O O . ASP A 1 92 ? -0.235 -7.024 5.677 1.00 98.38 92 ASP A O 1
ATOM 720 N N . LEU A 1 93 ? -2.116 -7.306 4.455 1.00 98.44 93 LEU A N 1
ATOM 721 C CA . LEU A 1 93 ? -2.945 -6.322 5.134 1.00 98.44 93 LEU A CA 1
ATOM 722 C C . LEU A 1 93 ? -4.168 -6.989 5.766 1.00 98.44 93 LEU A C 1
ATOM 724 O O . LEU A 1 93 ? -4.819 -7.825 5.143 1.00 98.44 93 LEU A O 1
ATOM 728 N N . SER A 1 94 ? -4.514 -6.538 6.969 1.00 98.00 94 SER A N 1
ATOM 729 C CA . SER A 1 94 ? -5.809 -6.747 7.613 1.00 98.00 94 SER A CA 1
ATOM 730 C C . SER A 1 94 ? -6.448 -5.381 7.859 1.00 98.00 94 SER A C 1
ATOM 732 O O . SER A 1 94 ? -5.941 -4.547 8.615 1.00 98.00 94 SER A O 1
ATOM 734 N N . LEU A 1 95 ? -7.557 -5.136 7.172 1.00 97.62 95 LEU A N 1
ATOM 735 C CA . LEU A 1 95 ? -8.277 -3.874 7.138 1.00 97.62 95 LEU A CA 1
ATOM 736 C C . LEU A 1 95 ? -9.423 -3.930 8.141 1.00 97.62 95 LEU A C 1
ATOM 738 O O . LEU A 1 95 ? -10.346 -4.734 8.013 1.00 97.62 95 LEU A O 1
ATOM 742 N N . THR A 1 96 ? -9.384 -3.056 9.140 1.00 95.62 96 THR A N 1
ATOM 743 C CA . THR A 1 96 ? -10.383 -3.033 10.210 1.00 95.62 96 THR A CA 1
ATOM 744 C C . THR A 1 96 ? -10.908 -1.625 10.441 1.00 95.62 96 THR A C 1
ATOM 746 O O . THR A 1 96 ? -10.335 -0.630 9.997 1.00 95.62 96 THR A O 1
ATOM 749 N N . GLU A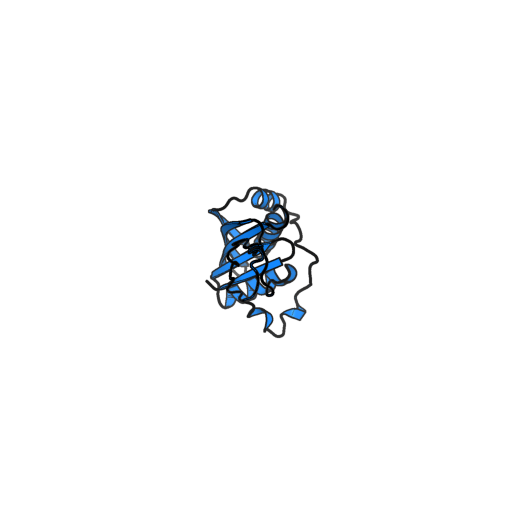 1 97 ? -12.038 -1.525 11.130 1.00 93.56 97 GLU A N 1
ATOM 750 C CA . GLU A 1 97 ? -12.572 -0.250 11.587 1.00 93.56 97 GLU A CA 1
ATOM 751 C C . GLU A 1 97 ? -12.844 -0.341 13.083 1.00 93.56 97 GLU A C 1
ATOM 753 O O . GLU A 1 97 ? -13.491 -1.273 13.561 1.00 93.56 97 GLU A O 1
ATOM 758 N N . SER A 1 98 ? -12.319 0.617 13.840 1.00 87.62 98 SER A N 1
ATOM 759 C CA . SER A 1 98 ? -12.497 0.665 15.286 1.00 87.62 98 SER A CA 1
ATOM 760 C C . SER A 1 98 ? -12.863 2.078 15.694 1.00 87.62 98 SER A C 1
ATOM 762 O O . SER A 1 98 ? -12.118 3.015 15.418 1.00 87.62 98 SER A O 1
ATOM 764 N N . GLN A 1 99 ? -14.024 2.231 16.338 1.00 88.75 99 GLN A N 1
ATOM 765 C CA . GLN A 1 99 ? -14.537 3.529 16.793 1.00 88.75 99 GLN A CA 1
ATOM 766 C C . GLN A 1 99 ? -14.647 4.569 15.658 1.00 88.75 99 GLN A C 1
ATOM 768 O O . GLN A 1 99 ? -14.368 5.747 15.860 1.00 88.75 99 GLN A O 1
ATOM 773 N N . GLY A 1 100 ? -15.026 4.128 14.452 1.00 88.12 100 GLY A N 1
ATOM 774 C CA . GLY A 1 100 ? -15.139 4.989 13.267 1.00 88.12 100 GLY A CA 1
ATOM 775 C C . GLY A 1 100 ? -13.801 5.375 12.629 1.00 88.12 100 GLY A C 1
ATOM 776 O O . GLY A 1 100 ? -13.772 6.179 11.702 1.00 88.12 100 GLY A O 1
ATOM 777 N N . VAL A 1 101 ? -12.683 4.823 13.113 1.00 91.00 101 VAL A N 1
ATOM 778 C CA . VAL A 1 101 ? -11.356 5.035 12.532 1.00 91.00 101 VAL A CA 1
ATOM 779 C C . VAL A 1 101 ? -10.949 3.799 11.741 1.00 91.00 101 VAL A C 1
ATOM 781 O O . VAL A 1 101 ? -10.832 2.701 12.293 1.00 91.00 101 VAL A O 1
ATOM 784 N N . ALA A 1 102 ? -10.701 4.001 10.449 1.00 96.12 102 ALA A N 1
ATOM 785 C CA . ALA A 1 102 ? -10.129 2.998 9.564 1.00 96.12 102 ALA A CA 1
ATOM 786 C C . ALA A 1 102 ? -8.683 2.681 9.965 1.00 96.12 102 ALA A C 1
ATOM 788 O O . ALA A 1 102 ? -7.849 3.587 10.075 1.00 96.12 102 ALA A O 1
ATOM 789 N N . LYS A 1 103 ? -8.387 1.398 10.156 1.00 97.31 103 LYS A N 1
ATOM 790 C CA . LYS A 1 103 ? -7.073 0.887 10.537 1.00 97.31 103 LYS A CA 1
ATOM 791 C C . LYS A 1 103 ? -6.565 -0.132 9.528 1.00 97.31 103 LYS A C 1
ATOM 793 O O . LYS A 1 103 ? -7.341 -0.884 8.939 1.00 97.31 103 LYS A O 1
ATOM 798 N N . VAL A 1 104 ? -5.248 -0.151 9.374 1.00 98.25 104 VAL A N 1
ATOM 799 C CA . VAL A 1 104 ? -4.516 -1.107 8.549 1.00 98.25 104 VAL A CA 1
ATOM 800 C C . VAL A 1 104 ? -3.475 -1.770 9.434 1.00 98.25 104 VAL A C 1
ATOM 802 O O . VAL A 1 104 ? -2.490 -1.141 9.830 1.00 98.25 104 VAL A O 1
ATOM 805 N N . ASP A 1 105 ? -3.711 -3.037 9.746 1.00 98.25 105 ASP A N 1
ATOM 806 C CA . ASP A 1 105 ? -2.680 -3.917 10.272 1.00 98.25 105 ASP A CA 1
ATOM 807 C C . ASP A 1 105 ? -1.892 -4.456 9.078 1.00 98.25 105 ASP A C 1
ATOM 809 O O . ASP A 1 105 ? -2.486 -4.954 8.124 1.00 98.25 105 ASP A O 1
ATOM 813 N N . PHE A 1 106 ? -0.570 -4.325 9.094 1.00 98.44 106 PHE A N 1
ATOM 814 C CA . PHE A 1 106 ? 0.272 -4.689 7.958 1.00 98.44 106 PHE A CA 1
ATOM 815 C C . PHE A 1 106 ? 1.463 -5.541 8.380 1.00 98.44 106 PHE A C 1
ATOM 817 O O . PHE A 1 106 ? 1.967 -5.430 9.500 1.00 98.44 106 PHE A O 1
ATOM 824 N N . SER A 1 107 ? 1.954 -6.343 7.441 1.00 98.44 107 SER A N 1
ATOM 825 C CA . SER A 1 107 ? 3.209 -7.082 7.539 1.00 98.44 107 SER A CA 1
ATOM 826 C C . SER A 1 107 ? 3.961 -6.986 6.217 1.00 98.44 107 SER A C 1
ATOM 828 O O . SER A 1 107 ? 3.410 -7.329 5.174 1.00 98.44 107 SER A O 1
ATOM 830 N N . LEU A 1 108 ? 5.211 -6.519 6.236 1.00 98.25 108 LEU A N 1
ATOM 831 C CA . LEU A 1 108 ? 6.063 -6.481 5.047 1.00 98.25 108 LEU A CA 1
ATOM 832 C C . LEU A 1 108 ? 6.581 -7.889 4.738 1.00 98.25 108 LEU A C 1
ATOM 834 O O . LEU A 1 108 ? 7.468 -8.393 5.427 1.00 98.25 108 LEU A O 1
ATOM 838 N N . VAL A 1 109 ? 6.045 -8.504 3.688 1.00 97.56 109 VAL A N 1
ATOM 839 C CA . VAL A 1 109 ? 6.303 -9.902 3.316 1.00 97.56 109 VAL A CA 1
ATOM 840 C C . VAL A 1 109 ? 7.555 -10.039 2.461 1.00 97.56 109 VAL A C 1
ATOM 842 O O . VAL A 1 109 ? 8.330 -10.968 2.671 1.00 97.56 109 VAL A O 1
ATOM 845 N N . ASP A 1 110 ? 7.772 -9.124 1.514 1.00 96.75 110 ASP A N 1
ATOM 846 C CA . ASP A 1 110 ? 8.901 -9.222 0.588 1.00 96.75 110 ASP A CA 1
ATOM 847 C C . ASP A 1 110 ? 9.367 -7.855 0.066 1.00 96.75 110 ASP A C 1
ATOM 849 O O . ASP A 1 110 ? 8.624 -6.867 0.070 1.00 96.75 110 ASP A O 1
ATOM 853 N N . ARG A 1 111 ? 10.619 -7.816 -0.399 1.00 96.06 111 ARG A N 1
ATOM 854 C CA . ARG A 1 111 ? 11.205 -6.745 -1.210 1.00 96.06 111 ARG A CA 1
ATOM 855 C C . ARG A 1 111 ? 11.581 -7.334 -2.566 1.00 96.06 111 ARG A C 1
ATOM 857 O O . ARG A 1 111 ? 12.593 -8.018 -2.709 1.00 96.06 111 ARG A O 1
ATOM 864 N N . ILE A 1 112 ? 10.772 -7.031 -3.566 1.00 95.12 112 ILE A N 1
ATOM 865 C CA . ILE A 1 112 ? 10.840 -7.646 -4.885 1.00 95.12 112 ILE A CA 1
ATOM 866 C C . ILE A 1 112 ? 11.829 -6.857 -5.741 1.00 95.12 112 ILE A C 1
ATOM 868 O O . ILE A 1 112 ? 11.674 -5.651 -5.939 1.00 95.12 112 ILE A O 1
ATOM 872 N N . THR A 1 113 ? 12.856 -7.535 -6.251 1.00 93.75 113 THR A N 1
ATOM 873 C CA . THR A 1 113 ? 13.853 -6.904 -7.126 1.00 93.75 113 THR A CA 1
ATOM 874 C C . THR A 1 113 ? 13.458 -7.006 -8.591 1.00 93.75 113 THR A C 1
ATOM 876 O O . THR A 1 113 ? 13.020 -8.065 -9.047 1.00 93.75 113 THR A O 1
ATOM 879 N N . ASN A 1 114 ? 13.679 -5.931 -9.353 1.00 90.88 114 ASN A N 1
ATOM 880 C CA . ASN A 1 114 ? 13.313 -5.860 -10.770 1.00 90.88 114 ASN A CA 1
ATOM 881 C C . ASN A 1 114 ? 11.833 -6.233 -10.986 1.00 90.88 114 ASN A C 1
ATOM 883 O O . ASN A 1 114 ? 11.531 -7.113 -11.795 1.00 90.88 114 ASN A O 1
ATOM 887 N N . ILE A 1 115 ? 10.939 -5.657 -10.189 1.00 92.12 115 ILE A N 1
ATOM 888 C CA . ILE A 1 115 ? 9.507 -5.922 -10.262 1.00 92.12 115 ILE A CA 1
ATOM 889 C C . ILE A 1 115 ? 8.966 -5.465 -11.620 1.00 92.12 115 ILE A C 1
ATOM 891 O O . ILE A 1 115 ? 9.361 -4.416 -12.128 1.00 92.12 115 ILE A O 1
ATOM 895 N N . ASP A 1 116 ? 8.103 -6.285 -12.211 1.00 91.38 116 ASP A N 1
ATOM 896 C CA . ASP A 1 116 ? 7.426 -5.993 -13.472 1.00 91.38 116 ASP A CA 1
ATOM 897 C C . ASP A 1 116 ? 5.928 -5.882 -13.167 1.00 91.38 116 ASP A C 1
ATOM 899 O O . ASP A 1 116 ? 5.302 -6.908 -12.879 1.00 91.38 116 ASP A O 1
ATOM 903 N N . PRO A 1 117 ? 5.373 -4.659 -13.082 1.00 92.25 117 PRO A N 1
ATOM 904 C CA . PRO A 1 117 ? 3.981 -4.467 -12.701 1.00 92.25 117 PRO A CA 1
ATOM 905 C C . PRO A 1 117 ? 3.020 -5.143 -13.686 1.00 92.25 117 PRO A C 1
ATOM 907 O O . PRO A 1 117 ? 3.238 -5.070 -14.898 1.00 92.25 117 PRO A O 1
ATOM 910 N N . PRO A 1 118 ? 1.930 -5.759 -13.199 1.00 93.06 118 PRO A N 1
ATOM 911 C CA . PRO A 1 118 ? 0.861 -6.229 -14.071 1.00 93.06 118 PRO A CA 1
ATOM 912 C C . PRO A 1 118 ? 0.196 -5.051 -14.796 1.00 93.06 118 PRO A C 1
ATOM 914 O O . PRO A 1 118 ? 0.235 -3.912 -14.327 1.00 93.06 118 PRO A O 1
ATOM 917 N N . ILE A 1 119 ? -0.451 -5.322 -15.934 1.00 91.00 119 ILE A N 1
ATOM 918 C CA . ILE A 1 119 ? -1.149 -4.285 -16.714 1.00 91.00 119 ILE A CA 1
ATOM 919 C C . ILE A 1 119 ? -2.326 -3.678 -15.935 1.00 91.00 119 ILE A C 1
ATOM 921 O O . ILE A 1 119 ? -2.700 -2.534 -16.170 1.00 91.00 119 ILE A O 1
ATOM 925 N N . GLU A 1 120 ? -2.875 -4.436 -14.988 1.00 94.31 120 GLU A N 1
ATOM 926 C CA . GLU A 1 120 ? -3.945 -4.044 -14.075 1.00 94.31 120 GLU A CA 1
ATOM 927 C C . GLU A 1 120 ? -3.454 -3.235 -12.862 1.00 94.31 120 GLU A C 1
ATOM 929 O O . GLU A 1 120 ? -4.255 -2.916 -11.984 1.00 94.31 120 GLU A O 1
ATOM 934 N N . ALA A 1 121 ? -2.155 -2.925 -12.770 1.00 94.19 121 ALA A N 1
ATOM 935 C CA . ALA A 1 121 ? -1.640 -2.068 -11.710 1.00 94.19 121 ALA A CA 1
ATOM 936 C C . ALA A 1 121 ? -2.242 -0.660 -11.793 1.00 94.19 121 ALA A C 1
ATOM 938 O O . ALA A 1 121 ? -2.392 -0.081 -12.869 1.00 94.19 121 ALA A O 1
ATOM 939 N N . ASP A 1 122 ? -2.550 -0.100 -10.630 1.00 94.50 122 ASP A N 1
ATOM 940 C CA . ASP A 1 122 ? -3.280 1.146 -10.492 1.00 94.50 122 ASP A CA 1
ATOM 941 C C . ASP A 1 122 ? -2.411 2.256 -9.895 1.00 94.50 122 ASP A C 1
ATOM 943 O O . ASP A 1 122 ? -1.339 2.051 -9.315 1.00 94.50 122 ASP A O 1
ATOM 947 N N . ASN A 1 123 ? -2.895 3.474 -10.064 1.00 94.81 123 ASN A N 1
ATOM 948 C CA . ASN A 1 123 ? -2.259 4.695 -9.649 1.00 94.81 123 ASN A CA 1
ATOM 949 C C . ASN A 1 123 ? -2.399 4.933 -8.133 1.00 94.81 123 ASN A C 1
ATOM 951 O O . ASN A 1 123 ? -3.507 4.826 -7.613 1.00 94.81 123 ASN A O 1
ATOM 955 N N . PRO A 1 124 ? -1.349 5.393 -7.422 1.00 95.25 124 PRO A N 1
ATOM 956 C CA . PRO A 1 124 ? -1.374 5.661 -5.981 1.00 95.25 124 PRO A CA 1
ATOM 957 C C . PRO A 1 124 ? -2.551 6.501 -5.474 1.00 95.25 124 PRO A C 1
ATOM 959 O O . PRO A 1 124 ? -2.961 6.346 -4.325 1.00 95.25 124 PRO A O 1
ATOM 962 N N . GLY A 1 125 ? -3.117 7.374 -6.311 1.00 93.88 125 GLY A N 1
ATOM 963 C CA . GLY A 1 125 ? -4.295 8.165 -5.965 1.00 93.88 125 GLY A CA 1
ATOM 964 C C . GLY A 1 125 ? -5.541 7.334 -5.654 1.00 93.88 125 GLY A C 1
ATOM 965 O O . GLY A 1 125 ? -6.366 7.771 -4.857 1.00 93.88 125 GLY A O 1
ATOM 966 N N . PHE A 1 126 ? -5.647 6.121 -6.201 1.00 94.75 126 PHE A N 1
ATOM 967 C CA . PHE A 1 126 ? -6.757 5.197 -5.961 1.00 94.75 126 PHE A CA 1
ATOM 968 C C . PHE A 1 126 ? -6.586 4.364 -4.690 1.00 94.75 126 PHE A C 1
ATOM 970 O O . PHE A 1 126 ? -7.544 3.736 -4.240 1.00 94.75 126 PHE A O 1
ATOM 977 N N . LEU A 1 127 ? -5.401 4.370 -4.064 1.00 96.00 127 LEU A N 1
ATOM 978 C CA . LEU A 1 127 ? -5.099 3.488 -2.933 1.00 96.00 127 LEU A CA 1
ATOM 979 C C . LEU A 1 127 ? -6.106 3.652 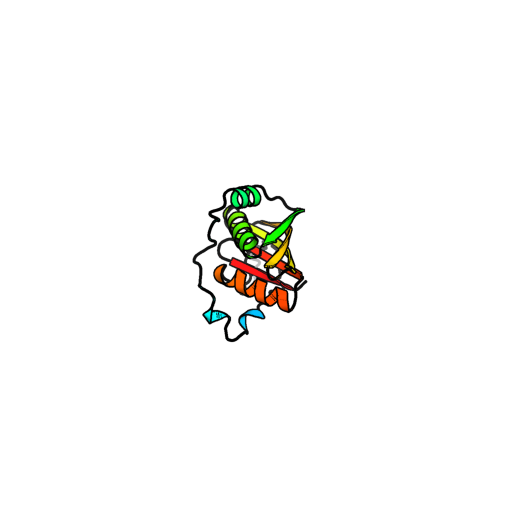-1.790 1.00 96.00 127 LEU A C 1
ATOM 981 O O . LEU A 1 127 ? -6.622 2.671 -1.259 1.00 96.00 127 LEU A O 1
ATOM 985 N N . ASN A 1 128 ? -6.416 4.894 -1.416 1.00 94.81 128 ASN A N 1
ATOM 986 C CA . ASN A 1 128 ? -7.333 5.153 -0.309 1.00 94.81 128 ASN A CA 1
ATOM 987 C C . ASN A 1 128 ? -8.746 4.624 -0.592 1.00 94.81 128 ASN A C 1
ATOM 989 O O . ASN A 1 128 ? -9.402 4.081 0.302 1.00 94.81 128 ASN A O 1
ATOM 993 N N . TYR A 1 129 ? -9.208 4.776 -1.831 1.00 94.88 129 TYR A N 1
ATOM 994 C CA . TYR A 1 129 ? -10.498 4.259 -2.262 1.00 94.88 129 TYR A CA 1
ATOM 995 C C . TYR A 1 129 ? -10.497 2.729 -2.271 1.00 94.88 129 TYR A C 1
ATOM 997 O O . TYR A 1 129 ? -11.355 2.120 -1.632 1.00 94.88 129 TYR A O 1
ATOM 1005 N N . ALA A 1 130 ? -9.483 2.113 -2.886 1.00 95.69 130 ALA A N 1
ATOM 1006 C CA . ALA A 1 130 ? -9.325 0.665 -2.937 1.00 95.69 130 ALA A CA 1
ATOM 1007 C C . ALA A 1 130 ? -9.339 0.052 -1.527 1.00 95.69 130 ALA A C 1
ATOM 1009 O O . ALA A 1 130 ? -10.149 -0.829 -1.249 1.00 95.69 130 ALA A O 1
ATOM 1010 N N . LEU A 1 131 ? -8.529 0.563 -0.590 1.00 96.69 131 LEU A N 1
ATOM 1011 C CA . LEU A 1 131 ? -8.500 0.054 0.789 1.00 96.69 131 LEU A CA 1
ATOM 1012 C C . LEU A 1 131 ? -9.844 0.221 1.509 1.00 96.69 131 LEU A C 1
ATOM 1014 O O . LEU A 1 131 ? -10.257 -0.660 2.261 1.00 96.69 131 LEU A O 1
ATOM 1018 N N . THR A 1 132 ? -10.559 1.319 1.260 1.00 95.44 132 THR A N 1
ATOM 1019 C CA . THR A 1 132 ? -11.902 1.526 1.823 1.00 95.44 132 THR A CA 1
ATOM 1020 C C . THR A 1 132 ? -12.892 0.495 1.279 1.00 95.44 132 THR A C 1
ATOM 1022 O O . THR A 1 132 ? -13.652 -0.102 2.046 1.00 95.44 132 THR A O 1
ATOM 1025 N N . TRP A 1 133 ? -12.848 0.237 -0.028 1.00 95.62 133 TRP A N 1
ATOM 1026 C CA . TRP A 1 133 ? -13.676 -0.769 -0.682 1.00 95.62 133 TRP A CA 1
ATOM 1027 C C . TRP A 1 133 ? -13.375 -2.173 -0.141 1.00 95.62 133 TRP A C 1
ATOM 1029 O O . TRP A 1 133 ? -14.289 -2.863 0.326 1.00 95.62 133 TRP A O 1
ATOM 1039 N N . PHE A 1 134 ? -12.096 -2.561 -0.098 1.00 96.38 134 PHE A N 1
ATOM 1040 C CA . PHE A 1 134 ? -11.649 -3.861 0.408 1.00 96.38 134 PHE A CA 1
ATOM 1041 C C . PHE A 1 134 ? -12.039 -4.069 1.870 1.00 96.38 134 PHE A C 1
ATOM 1043 O O . PHE A 1 134 ? -12.596 -5.115 2.198 1.00 96.38 134 PHE A O 1
ATOM 1050 N N . ARG A 1 135 ? -11.886 -3.059 2.734 1.00 95.88 135 ARG A N 1
ATOM 1051 C CA . ARG A 1 135 ? -12.281 -3.142 4.152 1.00 95.88 135 ARG A CA 1
ATOM 1052 C C . ARG A 1 135 ? -13.721 -3.621 4.346 1.00 95.88 135 ARG A C 1
ATOM 1054 O O . ARG A 1 135 ? -13.994 -4.396 5.256 1.00 95.88 135 ARG A O 1
ATOM 1061 N N . SER A 1 136 ? -14.637 -3.180 3.486 1.00 93.19 136 SER A N 1
ATOM 1062 C CA . SER A 1 136 ? -16.064 -3.517 3.582 1.00 93.19 136 SER A CA 1
ATOM 1063 C C . SER A 1 136 ? -16.443 -4.899 3.030 1.00 93.19 136 SER A C 1
ATOM 1065 O O . SER A 1 136 ? -17.544 -5.376 3.300 1.00 93.19 136 SER A O 1
ATOM 1067 N N . ARG A 1 137 ? -15.571 -5.536 2.238 1.00 92.81 137 ARG A N 1
ATOM 1068 C CA . ARG A 1 137 ? -15.920 -6.714 1.418 1.00 92.81 137 ARG A CA 1
ATOM 1069 C C . ARG A 1 137 ? -14.949 -7.882 1.590 1.00 92.81 137 ARG A C 1
ATOM 1071 O O . ARG A 1 137 ? -15.383 -9.023 1.716 1.00 92.81 137 ARG A O 1
ATOM 1078 N N . ARG A 1 138 ? -13.645 -7.606 1.576 1.00 93.06 138 ARG A N 1
ATOM 1079 C CA . ARG A 1 138 ? -12.536 -8.568 1.669 1.00 93.06 138 ARG A CA 1
ATOM 1080 C C . ARG A 1 138 ? -11.420 -7.915 2.500 1.00 93.06 138 ARG A C 1
ATOM 1082 O O . ARG A 1 138 ? -10.515 -7.311 1.935 1.00 93.06 138 ARG A O 1
ATOM 1089 N N . PRO A 1 139 ? -11.514 -7.951 3.840 1.00 94.12 139 PRO A N 1
ATOM 1090 C CA . PRO A 1 139 ? -10.642 -7.156 4.703 1.00 94.12 139 PRO A CA 1
ATOM 1091 C C . PRO A 1 139 ? -9.205 -7.680 4.773 1.00 94.12 139 PRO A C 1
ATOM 1093 O O . PRO A 1 139 ? -8.335 -6.953 5.233 1.00 94.12 139 PRO A O 1
ATOM 1096 N N . ASN A 1 140 ? -8.943 -8.912 4.330 1.00 97.44 140 ASN A N 1
ATOM 1097 C CA . ASN A 1 140 ? -7.594 -9.460 4.252 1.00 97.44 140 ASN A CA 1
ATOM 1098 C C . ASN A 1 140 ? -7.153 -9.478 2.793 1.00 97.44 140 ASN A C 1
ATOM 1100 O O . ASN A 1 140 ? -7.829 -1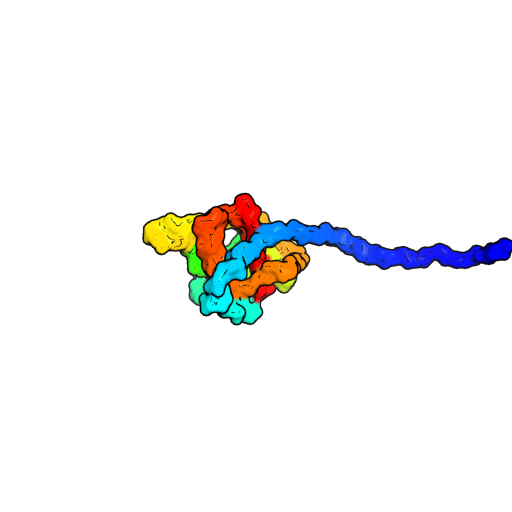0.065 1.949 1.00 97.44 140 ASN A O 1
ATOM 1104 N N . VAL A 1 141 ? -6.043 -8.810 2.505 1.00 97.62 141 VAL A N 1
ATOM 1105 C CA . VAL A 1 141 ? -5.519 -8.669 1.145 1.00 97.62 141 VAL A CA 1
ATOM 1106 C C . VAL A 1 141 ? -4.001 -8.641 1.162 1.00 97.62 141 VAL A C 1
ATOM 1108 O O . VAL A 1 141 ? -3.388 -8.345 2.188 1.00 97.62 141 VAL A O 1
ATOM 1111 N N . ARG A 1 142 ? -3.389 -8.875 0.006 1.00 98.06 142 ARG A N 1
ATOM 1112 C CA . ARG A 1 142 ? -1.977 -8.584 -0.218 1.00 98.06 142 ARG A CA 1
ATOM 1113 C C . ARG A 1 142 ? -1.858 -7.405 -1.161 1.00 98.06 142 ARG A C 1
ATOM 1115 O O . ARG A 1 142 ? -2.388 -7.445 -2.263 1.00 98.06 142 ARG A O 1
ATOM 1122 N N . ILE A 1 143 ? -1.145 -6.369 -0.741 1.00 98.25 143 ILE A N 1
ATOM 1123 C CA . ILE A 1 143 ? -0.794 -5.248 -1.608 1.00 98.25 143 ILE A CA 1
ATOM 1124 C C . ILE A 1 143 ? 0.629 -5.412 -2.120 1.00 98.25 143 ILE A C 1
ATOM 1126 O O . ILE A 1 143 ? 1.535 -5.801 -1.384 1.00 98.25 143 ILE A O 1
ATOM 1130 N N . TYR A 1 144 ? 0.825 -5.044 -3.371 1.00 98.12 144 TYR A N 1
ATOM 1131 C CA . TYR A 1 144 ? 2.117 -4.854 -3.995 1.00 98.12 144 TYR A CA 1
ATOM 1132 C C . TYR A 1 144 ? 2.248 -3.388 -4.373 1.00 98.12 144 TYR A C 1
ATOM 1134 O O . TYR A 1 144 ? 1.287 -2.781 -4.843 1.00 98.12 144 TYR A O 1
ATOM 1142 N N . ALA A 1 145 ? 3.424 -2.813 -4.166 1.00 97.88 145 ALA A N 1
ATOM 1143 C CA . ALA A 1 145 ? 3.671 -1.421 -4.506 1.00 97.88 145 ALA A CA 1
ATOM 1144 C C . ALA A 1 145 ? 5.089 -1.230 -5.041 1.00 97.88 145 ALA A C 1
ATOM 1146 O O . ALA A 1 145 ? 6.053 -1.804 -4.529 1.00 97.88 145 ALA A O 1
ATOM 1147 N N . THR A 1 146 ? 5.210 -0.405 -6.071 1.00 96.56 146 THR A N 1
ATOM 1148 C CA . THR A 1 146 ? 6.472 0.026 -6.678 1.00 96.56 146 THR A CA 1
ATOM 1149 C C . THR A 1 146 ? 6.326 1.460 -7.170 1.00 96.56 146 THR A C 1
ATOM 1151 O O . THR A 1 146 ? 5.284 2.077 -6.974 1.00 96.56 146 THR A O 1
ATOM 1154 N N . GLU A 1 147 ? 7.363 2.025 -7.776 1.00 93.06 147 GLU A N 1
ATOM 1155 C CA . GLU A 1 147 ? 7.354 3.396 -8.273 1.00 93.06 147 GLU A CA 1
ATOM 1156 C C . GLU A 1 147 ? 6.105 3.688 -9.124 1.00 93.06 147 GLU A C 1
ATOM 1158 O O . GLU A 1 147 ? 5.856 3.044 -10.139 1.00 93.06 147 GLU A O 1
ATOM 1163 N N . GLY A 1 148 ? 5.304 4.655 -8.671 1.00 93.44 148 GLY A N 1
ATOM 1164 C CA . GLY A 1 148 ? 4.115 5.139 -9.364 1.00 93.44 148 GLY A CA 1
ATOM 1165 C C . GLY A 1 148 ? 2.931 4.178 -9.463 1.00 93.44 148 GLY A C 1
ATOM 1166 O O . GLY A 1 148 ? 1.950 4.565 -10.093 1.00 93.44 148 GLY A O 1
ATOM 1167 N N . LEU A 1 149 ? 2.990 2.971 -8.885 1.00 96.69 149 LEU A N 1
ATOM 1168 C CA . LEU A 1 149 ? 1.981 1.927 -9.099 1.00 96.69 149 LEU A CA 1
ATOM 1169 C C . LEU A 1 149 ? 1.761 1.026 -7.877 1.00 96.69 149 LEU A C 1
ATOM 1171 O O . LEU A 1 149 ? 2.695 0.722 -7.130 1.00 96.69 149 LEU A O 1
ATOM 1175 N N . PHE A 1 150 ? 0.538 0.521 -7.726 1.00 97.62 150 PHE A N 1
ATOM 1176 C CA . PHE A 1 150 ? 0.200 -0.547 -6.783 1.00 97.62 150 PHE A CA 1
ATOM 1177 C C . PHE A 1 150 ? -0.781 -1.552 -7.395 1.00 97.62 150 PHE A C 1
ATOM 1179 O O . PHE A 1 150 ? -1.457 -1.255 -8.371 1.00 97.62 150 PHE A O 1
ATOM 1186 N N . TRP A 1 151 ? -0.880 -2.748 -6.825 1.00 97.62 151 TRP A N 1
ATOM 1187 C CA . TRP A 1 151 ? -1.961 -3.692 -7.121 1.00 97.62 151 TRP A CA 1
ATOM 1188 C C . TRP A 1 151 ? -2.277 -4.532 -5.891 1.00 97.62 151 TRP A C 1
ATOM 1190 O O . TRP A 1 151 ? -1.462 -4.638 -4.973 1.00 97.62 151 TRP A O 1
ATOM 1200 N N . ILE A 1 152 ? -3.479 -5.099 -5.852 1.00 97.56 152 ILE A N 1
ATOM 1201 C CA . ILE A 1 152 ? -3.978 -5.855 -4.705 1.00 97.56 152 ILE A CA 1
ATOM 1202 C C . ILE A 1 152 ? -4.395 -7.249 -5.163 1.00 97.56 152 ILE A C 1
ATOM 1204 O O . ILE A 1 152 ? -5.007 -7.401 -6.215 1.00 97.56 152 ILE A O 1
ATOM 1208 N N . GLU A 1 153 ? -4.076 -8.258 -4.363 1.00 94.88 153 GLU A N 1
ATOM 1209 C CA . GLU A 1 153 ? -4.603 -9.614 -4.477 1.00 94.88 153 GLU A CA 1
ATOM 1210 C C . GLU A 1 153 ? -5.539 -9.889 -3.293 1.00 94.88 153 GLU A C 1
ATOM 1212 O O . GLU A 1 153 ? -5.222 -9.564 -2.143 1.00 94.88 153 GLU A O 1
ATOM 1217 N N . GLY A 1 154 ? -6.690 -10.506 -3.562 1.00 80.44 154 GLY A N 1
ATOM 1218 C CA . GLY A 1 154 ? -7.524 -11.081 -2.506 1.00 80.44 154 GLY A CA 1
ATOM 1219 C C . GLY A 1 154 ? -6.859 -12.334 -1.935 1.00 80.44 154 GLY A C 1
ATOM 1220 O O . GLY A 1 154 ? -6.447 -13.203 -2.706 1.00 80.44 154 GLY A O 1
ATOM 1221 N N . VAL A 1 155 ? -6.753 -12.421 -0.604 1.00 74.31 155 VAL A N 1
ATOM 1222 C CA . VAL A 1 155 ? -6.138 -13.555 0.118 1.00 74.31 155 VAL A CA 1
ATOM 1223 C C . VAL A 1 155 ? -7.198 -14.375 0.840 1.00 74.31 155 VAL A C 1
ATOM 1225 O O . VAL A 1 155 ? -8.127 -13.766 1.420 1.00 74.31 155 VAL A O 1
#